Protein AF-A0A7V4B1G7-F1 (afdb_monomer)

Secondary structure (DSSP, 8-state):
------PPPP------PPP--------PPPPPPPHHHHHHHHHTT----SS-EEE-BTTBSSEEEE-STT-S-EEEE------BTTTB-TTTS-HHHHHHHHHHHHHHHHHHTT-------------S---HHHHHHHHHHHHHHT-

Solvent-accessible surface area (backbone atoms only — not comparable to full-atom values): 9695 Å² total; per-residue (Å²): 135,83,88,81,90,80,81,92,78,78,92,74,83,81,78,78,75,75,82,78,78,75,79,76,78,79,77,69,77,84,74,83,70,53,69,71,53,47,50,56,53,52,54,77,73,53,88,68,83,77,88,40,58,76,40,65,67,75,90,46,77,37,21,34,28,62,38,63,91,95,50,99,51,71,42,78,46,70,84,71,86,79,43,79,85,77,73,45,51,77,91,84,38,55,44,30,56,50,22,21,47,51,44,42,51,40,46,43,38,38,45,74,74,72,46,75,82,85,79,86,85,86,87,84,90,79,91,80,82,73,54,68,68,49,56,50,32,20,54,49,15,28,59,61,54,76,107

Foldseek 3Di:
DDDDDDDDDDDDDDDPDDPDPDPDPPPDDDDDDDPLRVLVVVVVVDPPPPVFFPAPPRVALWTWGHDDPPDPDIDTDDADDDDDPPNDHCVPAALLRSLLVRLLVRQVSCVVVVHHDDDDDDDDDDPPPDDPVSVVSSVNSNVVNVD

Mean predicted aligned error: 12.35 Å

Structure (mmCIF, N/CA/C/O backbone):
data_AF-A0A7V4B1G7-F1
#
_entry.id   AF-A0A7V4B1G7-F1
#
loop_
_atom_site.group_PDB
_atom_site.id
_atom_site.type_symbol
_atom_site.label_atom_id
_atom_site.label_alt_id
_atom_site.label_comp_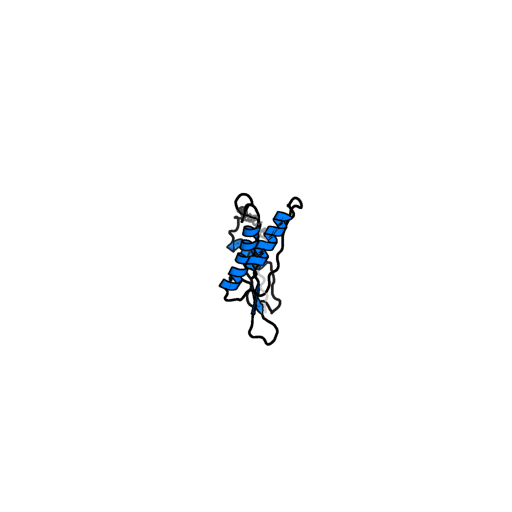id
_atom_site.label_asym_id
_atom_site.label_entity_id
_atom_site.label_seq_id
_atom_site.pdbx_PDB_ins_code
_atom_site.Cartn_x
_atom_site.Cartn_y
_atom_site.Cartn_z
_atom_site.occupancy
_atom_site.B_iso_or_equiv
_atom_site.auth_seq_id
_atom_site.auth_comp_id
_atom_site.auth_asym_id
_atom_site.auth_atom_id
_atom_site.pdbx_PDB_model_num
ATOM 1 N N . MET A 1 1 ? -24.589 -19.946 -89.685 1.00 40.91 1 MET A N 1
ATOM 2 C CA . MET A 1 1 ? -25.611 -20.941 -90.073 1.00 40.91 1 MET A CA 1
ATOM 3 C C . MET A 1 1 ? -26.485 -21.265 -88.865 1.00 40.91 1 MET A C 1
ATOM 5 O O . MET A 1 1 ? -25.945 -21.550 -87.812 1.00 40.91 1 MET A O 1
ATOM 9 N N . LYS A 1 2 ? -27.807 -21.155 -89.057 1.00 42.28 2 LYS A N 1
ATOM 10 C CA . LYS A 1 2 ? -28.940 -21.797 -88.355 1.00 42.28 2 LYS A CA 1
ATOM 11 C C . LYS A 1 2 ? -29.018 -21.750 -86.812 1.00 42.28 2 LYS A C 1
ATOM 13 O O . LYS A 1 2 ? -28.346 -22.477 -86.095 1.00 42.28 2 LYS A O 1
ATOM 18 N N . ARG A 1 3 ? -29.988 -20.942 -86.357 1.00 45.00 3 ARG A N 1
ATOM 19 C CA . ARG A 1 3 ? -30.670 -20.994 -85.052 1.00 45.00 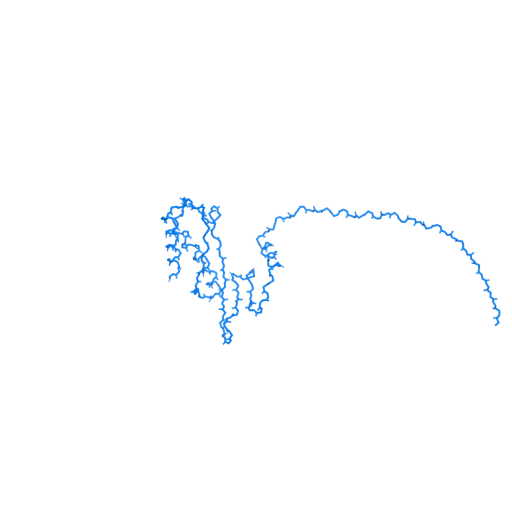3 ARG A CA 1
ATOM 20 C C . ARG A 1 3 ? -31.188 -22.403 -84.747 1.00 45.00 3 ARG A C 1
ATOM 22 O O . ARG A 1 3 ? -31.731 -23.048 -85.640 1.00 45.00 3 ARG A O 1
ATOM 29 N N . CYS A 1 4 ? -31.204 -22.772 -83.469 1.00 36.09 4 CYS A N 1
ATOM 30 C CA . CYS A 1 4 ? -32.237 -23.656 -82.936 1.00 36.09 4 CYS A CA 1
ATOM 31 C C . CYS A 1 4 ? -32.626 -23.199 -81.520 1.00 36.09 4 CYS A C 1
ATOM 33 O O . CYS A 1 4 ? -31.874 -23.383 -80.568 1.00 36.09 4 CYS A O 1
ATOM 35 N N . LEU A 1 5 ? -33.799 -22.563 -81.407 1.00 47.84 5 LEU A N 1
ATOM 36 C CA . LEU A 1 5 ? -34.483 -22.304 -80.138 1.00 47.84 5 LEU A CA 1
ATOM 37 C C . LEU A 1 5 ? -34.990 -23.626 -79.545 1.00 47.84 5 LEU A C 1
ATOM 39 O O . LEU A 1 5 ? -35.538 -24.449 -80.279 1.00 47.84 5 LEU A O 1
ATOM 43 N N . LYS A 1 6 ? -34.915 -23.763 -78.217 1.00 44.22 6 LYS A N 1
ATOM 44 C CA . LYS A 1 6 ? -35.731 -24.690 -77.414 1.00 44.22 6 LYS A CA 1
ATOM 45 C C . LYS A 1 6 ? -36.168 -24.009 -76.097 1.00 44.22 6 LYS A C 1
ATOM 47 O O . LYS A 1 6 ? -35.577 -22.998 -75.721 1.00 44.22 6 LYS A O 1
ATOM 52 N N . PRO A 1 7 ? -37.283 -24.454 -75.490 1.00 42.72 7 PRO A N 1
ATOM 53 C CA . PRO A 1 7 ? -38.351 -23.570 -75.017 1.00 42.72 7 PRO A CA 1
ATOM 54 C C . PRO A 1 7 ? -38.254 -23.159 -73.541 1.00 42.72 7 PRO A C 1
ATOM 56 O O . PRO A 1 7 ? -37.662 -23.847 -72.715 1.00 42.72 7 PRO A O 1
ATOM 59 N N . ARG A 1 8 ? -38.929 -22.045 -73.215 1.00 49.06 8 ARG A N 1
ATOM 60 C CA . ARG A 1 8 ? -39.222 -21.598 -71.844 1.00 49.06 8 ARG A CA 1
ATOM 61 C C . ARG A 1 8 ? -40.047 -22.656 -71.102 1.00 49.06 8 ARG A C 1
ATOM 63 O O . ARG A 1 8 ? -41.182 -22.928 -71.490 1.00 49.06 8 ARG A O 1
ATOM 70 N N . ALA A 1 9 ? -39.501 -23.178 -70.006 1.00 48.59 9 ALA A N 1
ATOM 71 C CA . ALA A 1 9 ? -40.255 -23.893 -68.982 1.00 48.59 9 ALA A CA 1
ATOM 72 C C . ALA A 1 9 ? -40.586 -22.954 -67.808 1.00 48.59 9 ALA A C 1
ATOM 74 O O . ALA A 1 9 ? -39.913 -21.953 -67.571 1.00 48.59 9 ALA A O 1
ATOM 75 N N . ARG A 1 10 ? -41.720 -23.249 -67.179 1.00 44.81 10 ARG A N 1
ATOM 76 C CA . ARG A 1 10 ? -42.591 -22.354 -66.413 1.00 44.81 10 ARG A CA 1
ATOM 77 C C . ARG A 1 10 ? -42.086 -22.110 -64.988 1.00 44.81 10 ARG A C 1
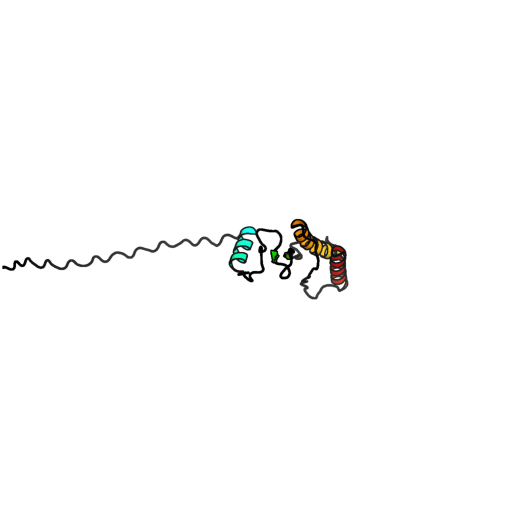ATOM 79 O O . ARG A 1 10 ? -41.402 -22.945 -64.414 1.00 44.81 10 ARG A O 1
ATOM 86 N N . ASN A 1 11 ? -42.502 -20.967 -64.441 1.00 42.75 11 ASN A N 1
ATOM 87 C CA . ASN A 1 11 ? -42.436 -20.598 -63.027 1.00 42.75 11 ASN A CA 1
ATOM 88 C C . ASN A 1 11 ? -42.851 -21.753 -62.102 1.00 42.75 11 ASN A C 1
ATOM 90 O O . ASN A 1 11 ? -44.006 -22.177 -62.142 1.00 42.75 11 ASN A O 1
ATOM 94 N N . GLU A 1 12 ? -41.957 -22.152 -61.198 1.00 45.25 12 GLU A N 1
ATOM 95 C CA . GLU A 1 12 ? -42.327 -22.823 -59.952 1.00 45.25 12 GLU A CA 1
ATOM 96 C C . GLU A 1 12 ? -42.371 -21.799 -58.805 1.00 45.25 12 GLU A C 1
ATOM 98 O O . GLU A 1 12 ? -41.504 -20.921 -58.716 1.00 45.25 12 GLU A O 1
ATOM 103 N N . PRO A 1 13 ? -43.374 -21.861 -57.913 1.00 43.44 13 PRO A N 1
ATOM 104 C CA . PRO A 1 13 ? -43.474 -20.932 -56.803 1.00 43.44 13 PRO A CA 1
ATOM 105 C C . PRO A 1 13 ? -42.385 -21.220 -55.763 1.00 43.44 13 PRO A C 1
ATOM 107 O O . PRO A 1 13 ? -42.216 -22.344 -55.289 1.00 43.44 13 PRO A O 1
ATOM 110 N N . ARG A 1 14 ? -41.668 -20.160 -55.374 1.00 45.78 14 ARG A N 1
ATOM 111 C CA . ARG A 1 14 ? -40.692 -20.152 -54.278 1.00 45.78 14 ARG A CA 1
ATOM 112 C C . ARG A 1 14 ? -41.316 -20.748 -53.012 1.00 45.78 14 ARG A C 1
ATOM 114 O O . ARG A 1 14 ? -42.184 -20.125 -52.398 1.00 45.78 14 ARG A O 1
ATOM 121 N N . ARG A 1 15 ? -40.843 -21.923 -52.585 1.00 49.97 15 ARG A N 1
ATOM 122 C CA . ARG A 1 15 ? -41.126 -22.454 -51.246 1.00 49.97 15 ARG A CA 1
ATOM 123 C C . ARG A 1 15 ? -40.525 -21.487 -50.224 1.00 49.97 15 ARG A C 1
ATOM 125 O O . ARG A 1 15 ? -39.308 -21.324 -50.167 1.00 49.97 15 ARG A O 1
ATOM 132 N N . ARG A 1 16 ? -41.377 -20.801 -49.455 1.00 50.47 16 ARG A N 1
ATOM 133 C CA . ARG A 1 16 ? -40.949 -19.986 -48.310 1.00 50.47 16 ARG A CA 1
ATOM 134 C C . ARG A 1 16 ? -40.288 -20.927 -47.306 1.00 50.47 16 ARG A C 1
ATOM 136 O O . ARG A 1 16 ? -40.962 -21.773 -46.729 1.00 50.47 16 ARG A O 1
ATOM 143 N N . GLY A 1 17 ? -38.972 -20.812 -47.148 1.00 44.19 17 GLY A N 1
ATOM 144 C CA . GLY A 1 17 ? -38.259 -21.486 -46.071 1.00 44.19 17 GLY A CA 1
ATOM 145 C C . GLY A 1 17 ? -38.809 -21.007 -44.732 1.00 44.19 17 GLY A C 1
ATOM 146 O O . GLY A 1 17 ? -38.907 -19.802 -44.497 1.00 44.19 17 GLY A O 1
ATOM 147 N N . SER A 1 18 ? -39.207 -21.948 -43.880 1.00 44.69 18 SER A N 1
ATOM 148 C CA . SER A 1 18 ? -39.620 -21.678 -42.506 1.00 44.69 18 SER A CA 1
ATOM 149 C C . SER A 1 18 ? -38.506 -20.926 -41.765 1.00 44.69 18 SER A C 1
ATOM 151 O O . SER A 1 18 ? -37.332 -21.272 -41.941 1.00 44.69 18 SER A O 1
ATOM 153 N N . PRO A 1 19 ? -38.822 -19.918 -40.934 1.00 45.00 19 PRO A N 1
ATOM 154 C CA . PRO A 1 19 ? -37.802 -19.220 -40.166 1.00 45.00 19 PRO A CA 1
ATOM 155 C C . PRO A 1 19 ? -37.134 -20.221 -39.218 1.00 45.00 19 PRO A C 1
ATOM 157 O O . PRO A 1 19 ? -37.790 -20.822 -38.367 1.00 45.00 19 PRO A O 1
ATOM 160 N N . ARG A 1 20 ? -35.821 -20.432 -39.384 1.00 51.19 20 ARG A N 1
ATOM 161 C CA . ARG A 1 20 ? -35.009 -21.164 -38.407 1.00 51.19 20 ARG A CA 1
ATOM 162 C C . ARG A 1 20 ? -35.124 -20.418 -37.081 1.00 51.19 20 ARG A C 1
ATOM 164 O O . ARG A 1 20 ? -34.631 -19.300 -36.965 1.00 51.19 20 ARG A O 1
ATOM 171 N N . MET A 1 21 ? -35.782 -21.035 -36.102 1.00 43.91 21 MET A N 1
ATOM 172 C CA . MET A 1 21 ? -35.791 -20.540 -34.732 1.00 43.91 21 MET A CA 1
ATOM 173 C C . MET A 1 21 ? -34.345 -20.423 -34.249 1.00 43.91 21 MET A C 1
ATOM 175 O O . MET A 1 21 ? -33.615 -21.416 -34.193 1.00 43.91 21 MET A O 1
ATOM 179 N N . ALA A 1 22 ? -33.926 -19.197 -33.942 1.00 54.31 22 ALA A N 1
ATOM 180 C CA . ALA A 1 22 ? -32.666 -18.940 -33.274 1.00 54.31 22 ALA A CA 1
ATOM 181 C C . ALA A 1 22 ? -32.655 -19.730 -31.959 1.00 54.31 22 ALA A C 1
ATOM 183 O O . ALA A 1 22 ? -33.573 -19.604 -31.145 1.00 54.31 22 ALA A O 1
ATOM 184 N N . LYS A 1 23 ? -31.636 -20.576 -31.765 1.00 46.00 23 LYS A N 1
ATOM 185 C CA . LYS A 1 23 ? -31.399 -21.242 -30.482 1.00 46.00 23 LYS A CA 1
ATOM 186 C C . LYS A 1 23 ? -31.302 -20.156 -29.416 1.00 46.00 23 LYS A C 1
ATOM 188 O O . LYS A 1 23 ? -30.387 -19.338 -29.447 1.00 46.00 23 LYS A O 1
ATOM 193 N N . LYS A 1 24 ? -32.264 -20.157 -28.495 1.00 44.12 24 LYS A N 1
ATOM 194 C CA . LYS A 1 24 ? -32.261 -19.342 -27.285 1.00 44.12 24 LYS A CA 1
ATOM 195 C C . LYS A 1 24 ? -30.981 -19.702 -26.532 1.00 44.12 24 LYS A C 1
ATOM 197 O O . LYS A 1 24 ? -30.882 -20.805 -25.998 1.00 44.12 24 LYS A O 1
ATOM 202 N N . GLN A 1 25 ? -29.976 -18.829 -26.571 1.00 52.03 25 GLN A N 1
ATOM 203 C CA . GLN A 1 25 ? -28.821 -18.965 -25.695 1.00 52.03 25 GLN A CA 1
ATOM 204 C C . GLN A 1 25 ? -29.369 -18.850 -24.275 1.00 52.03 25 GLN A C 1
ATOM 206 O O . GLN A 1 25 ? -29.847 -17.794 -23.863 1.00 52.03 25 GLN A O 1
ATOM 211 N N . SER A 1 26 ? -29.406 -19.975 -23.567 1.00 47.31 26 SER A N 1
ATOM 212 C CA . SER A 1 26 ? -29.660 -20.003 -22.137 1.00 47.31 26 SER A CA 1
ATOM 213 C C . SER A 1 26 ? -28.474 -19.311 -21.476 1.00 47.31 26 SER A C 1
ATOM 215 O O . SER A 1 26 ? -27.453 -19.946 -21.221 1.00 47.31 26 SER A O 1
ATOM 217 N N . GLY A 1 27 ? -28.571 -17.995 -21.291 1.00 43.09 27 GLY A N 1
ATOM 218 C CA . GLY A 1 27 ? -27.602 -17.239 -20.513 1.00 43.09 27 GLY A CA 1
ATOM 219 C C . GLY A 1 27 ? -27.624 -17.778 -19.091 1.00 43.09 27 GLY A C 1
ATOM 220 O O . GLY A 1 27 ? -28.545 -17.487 -18.332 1.00 43.09 27 GLY A O 1
ATOM 221 N N . SER A 1 28 ? -26.655 -18.628 -18.759 1.00 57.56 28 SER A N 1
ATOM 222 C CA . SER A 1 28 ? -26.362 -18.985 -17.378 1.00 57.56 28 SER A CA 1
ATOM 223 C C . SER A 1 28 ? -26.079 -17.695 -16.618 1.00 57.56 28 SER A C 1
ATOM 225 O O . SER A 1 28 ? -25.321 -16.860 -17.118 1.00 57.56 28 SER A O 1
ATOM 227 N N . ALA A 1 29 ? -26.672 -17.532 -15.433 1.00 57.84 29 ALA A N 1
ATOM 228 C CA . ALA A 1 29 ? -26.313 -16.447 -14.528 1.00 57.84 29 ALA A CA 1
ATOM 229 C C . ALA A 1 29 ? -24.775 -16.365 -14.417 1.00 57.84 29 ALA A C 1
ATOM 231 O O . ALA A 1 29 ? -24.131 -17.421 -14.359 1.00 57.84 29 ALA A O 1
ATOM 232 N N . PRO A 1 30 ? -24.173 -15.163 -14.454 1.00 60.84 30 PRO A N 1
ATOM 233 C CA . PRO A 1 30 ? -22.724 -15.032 -14.401 1.00 60.84 30 PRO A CA 1
ATOM 234 C C . PRO A 1 30 ? -22.211 -15.735 -13.140 1.00 60.84 30 PRO A C 1
ATOM 236 O O . PRO A 1 30 ? -22.654 -15.439 -12.031 1.00 60.84 30 PRO A O 1
ATOM 239 N N . ARG A 1 31 ? -21.318 -16.718 -13.312 1.00 69.06 31 ARG A N 1
ATOM 240 C CA . ARG A 1 31 ? -20.611 -17.326 -12.181 1.00 69.06 31 ARG A CA 1
ATOM 241 C C . ARG A 1 31 ? -19.788 -16.232 -11.508 1.00 69.06 31 ARG A C 1
ATOM 243 O O . ARG A 1 31 ? -19.126 -15.465 -12.204 1.00 69.06 31 ARG A O 1
ATOM 250 N N . ALA A 1 32 ? -19.830 -16.179 -10.178 1.00 79.81 32 ALA A N 1
ATOM 251 C CA . ALA A 1 32 ? -18.914 -15.341 -9.418 1.00 79.81 32 ALA A CA 1
ATOM 252 C C . ALA A 1 32 ? -17.475 -15.705 -9.815 1.00 79.81 32 ALA A C 1
ATOM 254 O O . ALA A 1 32 ? -17.124 -16.887 -9.865 1.00 79.81 32 ALA A O 1
ATOM 255 N N . LEU A 1 33 ? -16.683 -14.697 -10.168 1.00 86.12 33 LEU A N 1
ATOM 256 C CA . LEU A 1 33 ? -15.271 -14.877 -10.480 1.00 86.12 33 LEU A CA 1
ATOM 257 C C . LEU A 1 33 ? -14.516 -15.130 -9.169 1.00 86.12 33 LEU A C 1
ATOM 259 O O . LEU A 1 33 ? -14.782 -14.461 -8.172 1.00 86.12 33 LEU A O 1
ATOM 263 N N . GLY A 1 34 ? -13.598 -16.101 -9.170 1.00 89.50 34 GLY A N 1
ATOM 264 C CA . GLY A 1 34 ? -12.566 -16.190 -8.132 1.00 89.50 34 GLY A CA 1
ATOM 265 C C . GLY A 1 34 ? -11.554 -15.050 -8.278 1.00 89.50 34 GLY A C 1
ATOM 266 O O . GLY A 1 34 ? -11.587 -14.336 -9.280 1.00 89.50 34 GLY A O 1
ATOM 267 N N . GLU A 1 35 ? -10.658 -14.899 -7.304 1.00 87.69 35 GLU A N 1
ATOM 268 C CA . GLU A 1 35 ? -9.664 -13.815 -7.251 1.00 87.69 35 GLU A CA 1
ATOM 269 C C . GLU A 1 35 ? -8.866 -13.672 -8.553 1.00 87.69 35 GLU A C 1
ATOM 271 O O . GLU A 1 35 ? -8.953 -12.628 -9.198 1.00 87.69 35 GLU A O 1
ATOM 276 N N . ASP A 1 36 ? -8.218 -14.748 -9.010 1.00 86.44 36 ASP A N 1
ATOM 277 C CA . ASP A 1 36 ? -7.459 -14.766 -10.269 1.00 86.44 36 ASP A CA 1
ATOM 278 C C . ASP A 1 36 ? -8.303 -14.283 -11.458 1.00 86.44 36 ASP A C 1
ATOM 280 O O . ASP A 1 36 ? -7.868 -13.489 -12.289 1.00 86.44 36 ASP A O 1
ATOM 284 N N . GLY A 1 37 ? -9.571 -14.706 -11.511 1.00 89.44 37 GLY A N 1
ATOM 285 C CA . GLY A 1 37 ? -10.498 -14.307 -12.568 1.00 89.44 37 GLY A CA 1
ATOM 286 C C . GLY A 1 37 ? -10.894 -12.829 -12.507 1.00 89.44 37 GLY A C 1
ATOM 287 O O . GLY A 1 37 ? -11.151 -12.223 -13.550 1.00 89.44 37 GLY A O 1
ATOM 288 N N . ILE A 1 38 ? -10.952 -12.242 -11.308 1.00 90.12 38 ILE A N 1
ATOM 289 C CA . ILE A 1 38 ? -11.173 -10.803 -11.113 1.00 90.12 38 ILE A CA 1
ATOM 290 C C . ILE A 1 38 ? -9.927 -10.030 -11.550 1.00 90.12 38 ILE A C 1
ATOM 292 O O . ILE A 1 38 ? -10.065 -9.065 -12.302 1.00 90.12 38 ILE A O 1
ATOM 296 N N . ILE A 1 39 ? -8.734 -10.472 -11.143 1.00 86.75 39 ILE A N 1
ATOM 297 C CA . ILE A 1 39 ? -7.452 -9.867 -11.533 1.00 86.75 39 ILE A CA 1
ATOM 298 C C . ILE A 1 39 ? -7.334 -9.841 -13.058 1.00 86.75 39 ILE A C 1
ATOM 300 O O . ILE A 1 39 ? -7.142 -8.777 -13.648 1.00 86.75 39 ILE A O 1
ATOM 304 N N . ASP A 1 40 ? -7.551 -10.977 -13.717 1.00 86.31 40 ASP A N 1
ATOM 305 C CA . ASP A 1 40 ? -7.504 -11.078 -15.177 1.00 86.31 40 ASP A CA 1
ATOM 306 C C . ASP A 1 40 ? -8.563 -10.213 -15.869 1.00 86.31 40 ASP A C 1
ATOM 308 O O . ASP A 1 40 ? -8.327 -9.658 -16.946 1.00 86.31 40 ASP A O 1
ATOM 312 N N . LEU A 1 41 ? -9.757 -10.083 -15.284 1.00 88.62 41 LEU A N 1
ATOM 313 C CA . LEU A 1 41 ? -10.783 -9.190 -15.816 1.00 88.62 41 LEU A CA 1
ATOM 314 C C . LEU A 1 41 ? -10.344 -7.725 -15.727 1.00 88.62 41 LEU A C 1
ATOM 316 O O . LEU A 1 41 ? -10.437 -7.019 -16.728 1.00 88.62 41 LEU A O 1
ATOM 320 N N . VAL A 1 42 ? -9.854 -7.279 -14.569 1.00 88.12 42 VAL A N 1
ATOM 321 C CA . VAL A 1 42 ? -9.401 -5.895 -14.364 1.00 88.12 42 VAL A CA 1
ATOM 322 C C . VAL A 1 42 ? -8.220 -5.577 -15.279 1.00 88.12 42 VAL A C 1
ATOM 324 O O . VAL A 1 42 ? -8.257 -4.572 -15.985 1.00 88.12 42 VAL A O 1
ATOM 327 N N . ARG A 1 43 ? -7.214 -6.459 -15.349 1.00 83.94 43 ARG A N 1
ATOM 328 C CA . ARG A 1 43 ? -6.024 -6.282 -16.201 1.00 83.94 43 ARG A CA 1
ATOM 329 C C . ARG A 1 43 ? -6.379 -6.083 -17.670 1.00 83.94 43 ARG A C 1
ATOM 331 O O . ARG A 1 43 ? -5.805 -5.217 -18.314 1.00 83.94 43 ARG A O 1
ATOM 338 N N . ARG A 1 44 ? -7.363 -6.823 -18.192 1.00 85.06 44 ARG A N 1
ATOM 339 C CA . ARG A 1 44 ? -7.827 -6.675 -19.587 1.00 85.06 44 ARG A CA 1
ATOM 340 C C . ARG A 1 44 ? -8.477 -5.327 -19.898 1.00 85.06 44 ARG A C 1
ATOM 342 O O . ARG A 1 44 ? -8.657 -5.016 -21.070 1.00 85.06 44 ARG A O 1
ATOM 349 N N . HIS A 1 45 ? -8.867 -4.567 -18.881 1.00 87.00 45 HIS A N 1
ATOM 350 C CA . HIS A 1 45 ? -9.479 -3.248 -19.035 1.00 87.00 45 HIS A CA 1
ATOM 351 C C . HIS A 1 45 ? -8.538 -2.095 -18.670 1.00 87.00 45 HIS A C 1
ATOM 353 O O . HIS A 1 45 ? -8.918 -0.936 -18.831 1.00 87.00 45 HIS A O 1
ATOM 359 N N . LEU A 1 46 ? -7.328 -2.390 -18.191 1.00 81.31 46 LEU A N 1
ATOM 360 C CA . LEU A 1 46 ? -6.313 -1.396 -17.870 1.00 81.31 46 LEU A CA 1
ATOM 361 C C . LEU A 1 46 ? -5.208 -1.447 -18.932 1.00 81.31 46 LEU A C 1
ATOM 363 O O . LEU A 1 46 ? -4.270 -2.234 -18.832 1.00 81.31 46 LEU A O 1
ATOM 367 N N . ASP A 1 47 ? -5.313 -0.583 -19.942 1.00 64.44 47 ASP A N 1
ATOM 368 C CA . ASP A 1 47 ? -4.258 -0.383 -20.939 1.00 64.44 47 ASP A CA 1
ATOM 369 C C . ASP A 1 47 ? -3.089 0.382 -20.302 1.00 64.44 47 ASP A C 1
ATOM 371 O O . ASP A 1 47 ? -3.081 1.611 -20.227 1.00 64.44 47 ASP A O 1
ATOM 375 N N . ALA A 1 48 ? -2.096 -0.348 -19.801 1.00 61.91 48 ALA A N 1
ATOM 376 C CA . ALA A 1 48 ? -0.906 0.223 -19.175 1.00 61.91 48 ALA A CA 1
ATOM 377 C C . ALA A 1 48 ? 0.299 0.255 -20.131 1.00 61.91 48 ALA A C 1
ATOM 379 O O . ALA A 1 48 ? 1.406 -0.096 -19.729 1.00 61.91 48 ALA A O 1
ATOM 380 N N . ASP A 1 49 ? 0.123 0.677 -21.388 1.00 65.94 49 ASP A N 1
ATOM 381 C CA . ASP A 1 49 ? 1.255 0.812 -22.315 1.00 65.94 49 ASP A CA 1
ATOM 382 C C . ASP A 1 49 ? 1.788 2.249 -22.359 1.00 65.94 49 ASP A C 1
ATOM 384 O O . ASP A 1 49 ? 1.509 3.045 -23.253 1.00 65.94 49 ASP A O 1
ATOM 388 N N . SER A 1 50 ? 2.560 2.595 -21.329 1.00 70.00 50 SER A N 1
ATOM 389 C CA . SER A 1 50 ? 3.367 3.822 -21.312 1.00 70.00 50 SER A CA 1
ATOM 390 C C . SER A 1 50 ? 4.781 3.610 -21.875 1.00 70.00 50 SER A C 1
ATOM 392 O O . SER A 1 50 ? 5.618 4.507 -21.766 1.00 70.00 50 SER A O 1
ATOM 394 N N . GLY A 1 51 ? 5.098 2.410 -22.386 1.00 81.12 51 GLY A N 1
ATOM 395 C CA . GLY A 1 51 ? 6.457 1.996 -22.760 1.00 81.12 51 GLY A CA 1
ATOM 396 C C . GLY A 1 51 ? 7.451 1.884 -21.594 1.00 81.12 51 GLY A C 1
ATOM 397 O O . GLY A 1 51 ? 8.620 1.572 -21.810 1.00 81.12 51 GLY A O 1
ATOM 398 N N . ARG A 1 52 ? 7.020 2.154 -20.353 1.00 86.25 52 ARG A N 1
ATOM 399 C CA . ARG A 1 52 ? 7.867 2.107 -19.147 1.00 86.25 52 ARG A CA 1
ATOM 400 C C . ARG A 1 52 ? 7.520 0.978 -18.187 1.00 86.25 52 ARG A C 1
ATOM 402 O O . ARG A 1 52 ? 8.325 0.683 -17.310 1.00 86.25 52 ARG A O 1
ATOM 409 N N . VAL A 1 53 ? 6.342 0.376 -18.314 1.00 88.25 53 VAL A N 1
ATOM 410 C CA . VAL A 1 53 ? 5.943 -0.777 -17.501 1.00 88.25 53 VAL A CA 1
ATOM 411 C C . VAL A 1 53 ? 6.592 -2.014 -18.114 1.00 88.25 53 VAL A C 1
ATOM 413 O O . VAL A 1 53 ? 6.246 -2.406 -19.223 1.00 88.25 53 VAL A O 1
ATOM 416 N N . LEU A 1 54 ? 7.565 -2.592 -17.412 1.00 86.88 54 LEU A N 1
ATOM 417 C CA . LEU A 1 54 ? 8.282 -3.795 -17.843 1.00 86.88 54 LEU A CA 1
ATOM 418 C C . LEU A 1 54 ? 7.471 -5.058 -17.525 1.00 86.88 54 LEU A C 1
ATOM 420 O O . LEU A 1 54 ? 7.445 -5.989 -18.324 1.00 86.88 54 LEU A O 1
ATOM 424 N N . ALA A 1 55 ? 6.782 -5.056 -16.380 1.00 85.94 55 ALA A N 1
ATOM 425 C CA . ALA A 1 55 ? 5.803 -6.063 -15.983 1.00 85.94 55 ALA A CA 1
ATOM 426 C C . ALA A 1 55 ? 4.694 -5.399 -15.151 1.00 85.94 55 ALA A C 1
ATOM 428 O O . ALA A 1 55 ? 4.971 -4.596 -14.261 1.00 85.94 55 ALA A O 1
ATOM 429 N N . GLY A 1 56 ? 3.428 -5.682 -15.461 1.00 76.62 56 GLY A N 1
ATOM 430 C CA . GLY A 1 56 ? 2.289 -5.161 -14.697 1.00 76.62 56 GLY A CA 1
ATOM 431 C C . GLY A 1 56 ? 1.944 -6.045 -13.497 1.00 76.62 56 GLY A C 1
ATOM 432 O O . GLY A 1 56 ? 2.192 -7.248 -13.536 1.00 76.62 56 GLY A O 1
ATOM 433 N N . ALA A 1 57 ? 1.294 -5.470 -12.481 1.00 65.94 57 ALA A N 1
ATOM 434 C CA . ALA A 1 57 ? 0.780 -6.225 -11.338 1.00 65.94 57 ALA A CA 1
ATOM 435 C C . ALA A 1 57 ? -0.212 -7.306 -11.811 1.00 65.94 57 ALA A C 1
ATOM 437 O O . ALA A 1 57 ? -1.151 -7.014 -12.563 1.00 65.94 57 ALA A O 1
ATOM 438 N N . GLY A 1 58 ? 0.023 -8.561 -11.421 1.00 66.62 58 GLY A N 1
ATOM 439 C CA . GLY A 1 58 ? -0.943 -9.645 -11.603 1.00 66.62 58 GLY A CA 1
ATOM 440 C C . GLY A 1 58 ? -0.360 -11.031 -11.867 1.00 66.62 58 GLY A C 1
ATOM 441 O O . GLY A 1 58 ? -0.954 -11.996 -11.420 1.00 66.62 58 GLY A O 1
ATOM 442 N N . ALA A 1 59 ? 0.754 -11.166 -12.595 1.00 61.66 59 ALA A N 1
ATOM 443 C CA . ALA A 1 59 ? 1.495 -12.442 -12.626 1.00 61.66 59 ALA A CA 1
ATOM 444 C C . ALA A 1 59 ? 2.598 -12.483 -11.554 1.00 61.66 59 ALA A C 1
ATOM 446 O O . ALA A 1 59 ? 3.010 -13.562 -11.145 1.00 61.66 59 ALA A O 1
ATOM 447 N N . ASP A 1 60 ? 3.027 -11.297 -11.119 1.00 67.25 60 ASP A N 1
ATOM 448 C CA . ASP A 1 60 ? 4.055 -11.054 -10.117 1.00 67.25 60 ASP A CA 1
ATOM 449 C C . ASP A 1 60 ? 3.453 -10.271 -8.939 1.00 67.25 60 ASP A C 1
ATOM 451 O O . ASP A 1 60 ? 2.455 -9.556 -9.113 1.00 67.25 60 ASP A O 1
ATOM 455 N N . ASP A 1 61 ? 4.107 -10.349 -7.776 1.00 80.44 61 ASP A N 1
ATOM 456 C CA . ASP A 1 61 ? 3.690 -9.699 -6.521 1.00 80.44 61 ASP A CA 1
ATOM 457 C C . ASP A 1 61 ? 3.766 -8.157 -6.582 1.00 80.44 61 ASP A C 1
ATOM 459 O O . ASP A 1 61 ? 3.208 -7.456 -5.743 1.00 80.44 61 ASP A O 1
ATOM 463 N N . CYS A 1 62 ? 4.460 -7.587 -7.576 1.00 85.75 62 CYS A N 1
ATOM 464 C CA . CYS A 1 62 ? 4.598 -6.141 -7.779 1.00 85.75 62 CYS A CA 1
ATOM 465 C C . CYS A 1 62 ? 4.612 -5.781 -9.271 1.00 85.75 62 CYS A C 1
ATOM 467 O O . CYS A 1 62 ? 5.051 -6.561 -10.113 1.00 85.75 62 CYS A O 1
ATOM 469 N N . ALA A 1 63 ? 4.240 -4.544 -9.605 1.00 89.88 63 ALA A N 1
ATOM 470 C CA . ALA A 1 63 ? 4.534 -3.976 -10.918 1.00 89.88 63 ALA A CA 1
ATOM 471 C C . ALA A 1 63 ? 6.013 -3.563 -11.015 1.00 89.88 63 ALA A C 1
ATOM 473 O O . ALA A 1 63 ? 6.550 -2.930 -10.104 1.00 89.88 63 ALA A O 1
ATOM 474 N N . ILE A 1 64 ? 6.648 -3.860 -12.149 1.00 91.75 64 ILE A N 1
ATOM 475 C CA . ILE A 1 64 ? 8.029 -3.494 -12.472 1.00 91.75 64 ILE A CA 1
ATOM 476 C C . ILE A 1 64 ? 8.012 -2.365 -13.500 1.00 91.75 64 ILE A C 1
ATOM 478 O O . ILE A 1 64 ? 7.489 -2.511 -14.608 1.00 91.75 64 ILE A O 1
ATOM 482 N N . ILE A 1 65 ? 8.624 -1.237 -13.154 1.00 91.94 65 ILE A N 1
ATOM 483 C CA . ILE A 1 65 ? 8.729 -0.054 -14.009 1.00 91.94 65 ILE A CA 1
ATOM 484 C C . ILE A 1 65 ? 10.201 0.222 -14.300 1.00 91.94 65 ILE A C 1
ATOM 486 O O . ILE A 1 65 ? 11.053 0.146 -13.415 1.00 91.94 65 ILE A O 1
ATOM 490 N N . ALA A 1 66 ? 10.507 0.577 -15.545 1.00 92.56 66 ALA A N 1
ATOM 491 C CA . ALA A 1 66 ? 11.835 1.006 -15.947 1.00 92.56 66 ALA A CA 1
ATOM 492 C C . ALA A 1 66 ? 12.299 2.190 -15.086 1.00 92.56 66 ALA A C 1
ATOM 494 O O . ALA A 1 66 ? 11.573 3.183 -14.922 1.00 92.56 66 ALA A O 1
ATOM 495 N N . GLY A 1 67 ? 13.526 2.095 -14.572 1.00 92.06 67 GLY A N 1
ATOM 496 C CA . GLY A 1 67 ? 14.181 3.188 -13.869 1.00 92.06 67 GLY A CA 1
ATOM 497 C C . GLY A 1 67 ? 14.397 4.422 -14.756 1.00 92.06 67 GLY A C 1
ATOM 498 O O . GLY A 1 67 ? 13.910 4.505 -15.890 1.00 92.06 67 GLY A O 1
ATOM 499 N N . PRO A 1 68 ? 15.099 5.440 -14.238 1.00 88.88 68 PRO A N 1
ATOM 500 C CA . PRO A 1 68 ? 15.483 6.602 -15.031 1.00 88.88 68 PRO A CA 1
ATOM 501 C C . PRO A 1 68 ? 16.236 6.189 -16.311 1.00 88.88 68 PRO A C 1
ATOM 503 O O . PRO A 1 68 ? 16.991 5.216 -16.272 1.00 88.88 68 PRO A O 1
ATOM 506 N N . PRO A 1 69 ? 16.079 6.916 -17.435 1.00 88.81 69 PRO A N 1
ATOM 507 C CA . PRO A 1 69 ? 16.812 6.617 -18.663 1.00 88.81 69 PRO A CA 1
ATOM 508 C C . PRO A 1 69 ? 18.322 6.499 -18.421 1.00 88.81 69 PRO A C 1
ATOM 510 O O . PRO A 1 69 ? 18.916 7.363 -17.777 1.00 88.81 69 PRO A O 1
ATOM 513 N N . GLY A 1 70 ? 18.934 5.434 -18.941 1.00 89.62 70 GLY A N 1
ATOM 514 C CA . GLY A 1 70 ? 20.360 5.146 -18.746 1.00 89.62 70 GLY A CA 1
ATOM 515 C C . GLY A 1 70 ? 20.713 4.482 -17.410 1.00 89.62 70 GLY A C 1
ATOM 516 O O . GLY A 1 70 ? 21.893 4.360 -17.100 1.00 89.62 70 GLY A O 1
ATOM 517 N N . SER A 1 71 ? 19.721 4.064 -16.618 1.00 90.69 71 SER A N 1
ATOM 518 C CA . SER A 1 71 ? 19.922 3.255 -15.415 1.00 90.69 71 SER A CA 1
ATOM 519 C C . SER A 1 71 ? 19.583 1.787 -15.667 1.00 90.69 71 SER A C 1
ATOM 521 O O . SER A 1 71 ? 18.557 1.489 -16.271 1.00 90.69 71 SER A O 1
ATOM 523 N N . ASP A 1 72 ? 20.381 0.887 -15.091 1.00 91.81 72 ASP A N 1
ATOM 524 C CA . ASP A 1 72 ? 20.102 -0.557 -15.047 1.00 91.81 72 ASP A CA 1
ATOM 525 C C . ASP A 1 72 ? 19.202 -0.951 -13.858 1.00 91.81 72 ASP A C 1
ATOM 527 O O . ASP A 1 72 ? 19.066 -2.125 -13.517 1.00 91.81 72 ASP A O 1
ATOM 531 N N . THR A 1 73 ? 18.607 0.034 -13.178 1.00 93.94 73 THR A N 1
ATOM 532 C CA . THR A 1 73 ? 17.695 -0.198 -12.051 1.00 93.94 73 THR A CA 1
ATOM 533 C C . THR A 1 73 ? 16.239 -0.216 -12.503 1.00 93.94 73 THR A C 1
ATOM 535 O O . THR A 1 73 ? 15.852 0.430 -13.480 1.00 93.94 73 THR A O 1
ATOM 538 N N . VAL A 1 74 ? 15.410 -0.936 -11.751 1.00 94.50 74 VAL A N 1
ATOM 539 C CA . VAL A 1 74 ? 13.953 -0.935 -11.899 1.00 94.50 74 VAL A CA 1
ATOM 540 C C . VAL A 1 74 ? 13.301 -0.376 -10.641 1.00 94.50 74 VAL A C 1
ATOM 542 O O . VAL A 1 74 ? 13.871 -0.423 -9.550 1.00 94.50 74 VAL A O 1
ATOM 545 N N . LEU A 1 75 ? 12.098 0.162 -10.798 1.00 94.62 75 LEU A N 1
ATOM 546 C CA . LEU A 1 75 ? 11.230 0.555 -9.699 1.00 94.62 75 LEU A CA 1
ATOM 547 C C . LEU A 1 75 ? 10.159 -0.515 -9.518 1.00 94.62 75 LEU A C 1
ATOM 549 O O . LEU A 1 75 ? 9.531 -0.930 -10.491 1.00 94.62 75 LEU A O 1
ATOM 553 N N . LEU A 1 76 ? 9.949 -0.930 -8.274 1.00 94.62 76 LEU A N 1
ATOM 554 C CA . LEU A 1 76 ? 8.888 -1.855 -7.900 1.00 94.62 76 LEU A CA 1
ATOM 555 C C . LEU A 1 76 ? 7.758 -1.079 -7.232 1.00 94.62 76 LEU A C 1
ATOM 557 O O . LEU A 1 76 ? 8.010 -0.237 -6.366 1.00 94.62 76 LEU A O 1
ATOM 561 N N . LEU A 1 77 ? 6.526 -1.337 -7.662 1.00 93.75 77 LEU A N 1
ATOM 562 C CA . LEU A 1 77 ? 5.326 -0.729 -7.101 1.00 93.75 77 LEU A CA 1
ATOM 563 C C . LEU A 1 77 ? 4.355 -1.828 -6.678 1.00 93.75 77 LEU A C 1
ATOM 565 O O . LEU A 1 77 ? 3.984 -2.676 -7.485 1.00 93.75 77 LEU A O 1
ATOM 569 N N . THR A 1 78 ? 3.905 -1.754 -5.433 1.00 93.75 78 THR A N 1
ATOM 570 C CA . THR A 1 78 ? 2.819 -2.572 -4.887 1.00 93.75 78 THR A CA 1
ATOM 571 C C . THR A 1 78 ? 1.859 -1.684 -4.102 1.00 93.75 78 THR A C 1
ATOM 573 O O . THR A 1 78 ? 2.185 -0.543 -3.752 1.00 93.75 78 THR A O 1
ATOM 576 N N . THR A 1 79 ? 0.664 -2.198 -3.847 1.00 93.50 79 THR A N 1
ATOM 577 C CA . THR A 1 79 ? -0.300 -1.597 -2.937 1.00 93.50 79 THR A CA 1
ATOM 578 C C . THR A 1 79 ? -1.116 -2.693 -2.274 1.00 93.50 79 THR A C 1
ATOM 580 O O . THR A 1 79 ? -1.658 -3.555 -2.954 1.00 93.50 79 THR A O 1
ATOM 583 N N . ASP A 1 80 ? -1.293 -2.569 -0.963 1.00 93.38 80 ASP A N 1
ATOM 584 C CA . ASP A 1 80 ? -2.181 -3.419 -0.179 1.00 93.38 80 ASP A CA 1
ATOM 585 C C . ASP A 1 80 ? -3.313 -2.605 0.435 1.00 93.38 80 ASP A C 1
ATOM 587 O O . ASP A 1 80 ? -3.133 -1.459 0.859 1.00 93.38 80 ASP A O 1
ATOM 591 N N . ALA A 1 81 ? -4.486 -3.225 0.533 1.00 94.69 81 ALA A N 1
ATOM 592 C CA . ALA A 1 81 ? -5.626 -2.663 1.240 1.00 94.69 81 ALA A CA 1
ATOM 593 C C . ALA A 1 81 ? -5.845 -3.401 2.564 1.00 94.69 81 ALA A C 1
ATOM 595 O O . ALA A 1 81 ? -6.142 -4.589 2.586 1.00 94.69 81 ALA A O 1
ATOM 596 N N . PHE A 1 82 ? -5.783 -2.673 3.682 1.00 95.94 82 PHE A N 1
ATOM 597 C CA . PHE A 1 82 ? -6.188 -3.181 4.994 1.00 95.94 82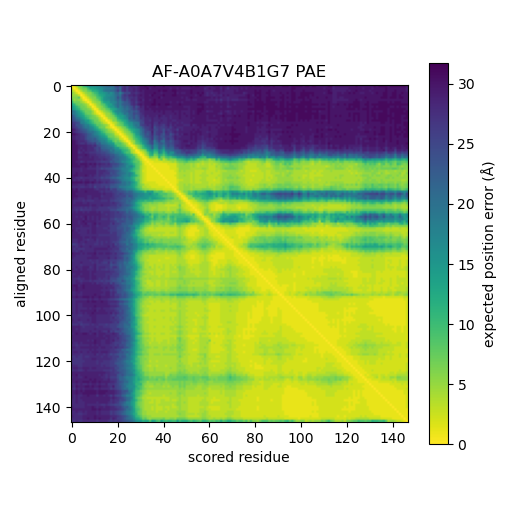 PHE A CA 1
ATOM 598 C C . PHE A 1 82 ? -7.531 -2.577 5.393 1.00 95.94 82 PHE A C 1
ATOM 600 O O . PHE A 1 82 ? -7.643 -1.394 5.703 1.00 95.94 82 PHE A O 1
ATOM 607 N N . VAL A 1 83 ? -8.559 -3.420 5.395 1.00 96.38 83 VAL A N 1
ATOM 608 C CA . VAL A 1 83 ? -9.962 -3.028 5.607 1.00 96.38 83 VAL A CA 1
ATOM 609 C C . VAL A 1 83 ? -10.485 -3.634 6.905 1.00 96.38 83 VAL A C 1
ATOM 611 O O . VAL A 1 83 ? -10.312 -4.834 7.136 1.00 96.38 83 VAL A O 1
ATOM 614 N N . GLN A 1 84 ? -11.123 -2.818 7.747 1.00 95.88 84 GLN A N 1
ATOM 615 C CA . GLN A 1 84 ? -11.746 -3.285 8.985 1.00 95.88 84 GLN A CA 1
ATOM 616 C C . GLN A 1 84 ? -12.849 -4.313 8.685 1.00 95.88 84 GLN A C 1
ATOM 618 O O . GLN A 1 84 ? -13.528 -4.220 7.667 1.00 95.88 84 GLN A O 1
ATOM 623 N N . ASP A 1 85 ? -12.986 -5.314 9.553 1.00 95.88 85 ASP A N 1
ATOM 624 C CA . ASP A 1 85 ? -13.909 -6.454 9.448 1.00 95.88 85 ASP A CA 1
ATOM 625 C C . ASP A 1 85 ? -13.625 -7.424 8.284 1.00 95.88 85 ASP A C 1
ATOM 627 O O . ASP A 1 85 ? -14.260 -8.474 8.195 1.00 95.88 85 ASP A O 1
ATOM 631 N N . VAL A 1 86 ? -12.617 -7.134 7.451 1.00 95.44 86 VAL A N 1
ATOM 632 C CA . VAL A 1 86 ? -12.083 -8.044 6.421 1.00 95.44 86 VAL A CA 1
ATOM 633 C C . VAL A 1 86 ? -10.681 -8.527 6.799 1.00 95.44 86 VAL A C 1
ATOM 635 O O . VAL A 1 86 ? -10.437 -9.725 6.897 1.00 95.44 86 VAL A O 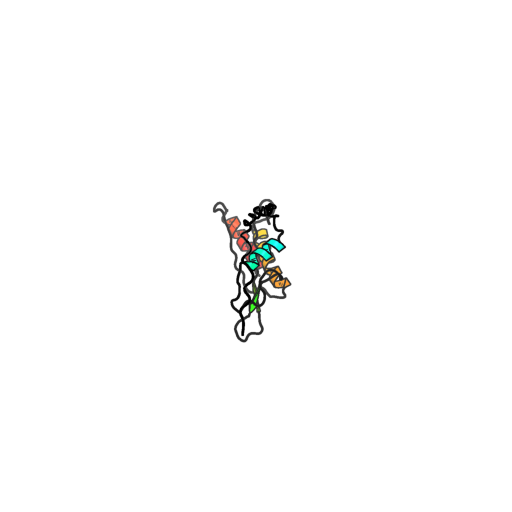1
ATOM 638 N N . HIS A 1 87 ? -9.763 -7.593 7.059 1.00 95.25 87 HIS A N 1
ATOM 639 C CA . HIS A 1 87 ? -8.341 -7.867 7.306 1.00 95.25 87 HIS A CA 1
ATOM 640 C C . HIS A 1 87 ? -7.948 -7.704 8.778 1.00 95.25 87 HIS A C 1
ATOM 642 O O . HIS A 1 87 ? -6.983 -8.312 9.246 1.00 95.25 87 HIS A O 1
ATOM 648 N N . PHE A 1 88 ? -8.672 -6.862 9.517 1.00 95.69 88 PHE A N 1
ATOM 649 C CA . PHE A 1 88 ? -8.431 -6.619 10.936 1.00 95.69 88 PHE A CA 1
ATOM 650 C C . PHE A 1 88 ? -9.720 -6.238 11.661 1.00 95.69 88 PHE A C 1
ATOM 652 O O . PHE A 1 88 ? -10.693 -5.811 11.044 1.00 95.69 88 PHE A O 1
ATOM 659 N N . ARG A 1 89 ? -9.703 -6.330 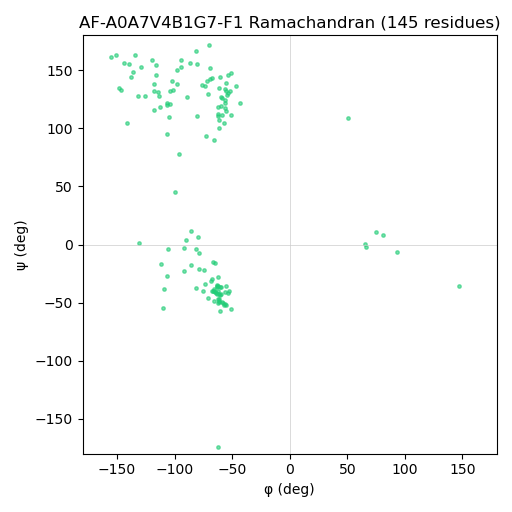12.992 1.00 95.88 89 ARG A N 1
ATOM 660 C CA . ARG A 1 89 ? -10.726 -5.750 13.865 1.00 95.88 89 ARG A CA 1
ATOM 661 C C . ARG A 1 89 ? -10.061 -5.095 15.069 1.00 95.88 89 ARG A C 1
ATOM 663 O O . ARG A 1 89 ? -9.042 -5.581 15.556 1.00 95.88 89 ARG A O 1
ATOM 670 N N . LEU A 1 90 ? -10.624 -3.980 15.530 1.00 94.25 90 LEU A N 1
ATOM 671 C CA . LEU A 1 90 ? -10.050 -3.183 16.622 1.00 94.25 90 LEU A CA 1
ATOM 672 C C . LEU A 1 90 ? -10.365 -3.723 18.025 1.00 94.25 90 LEU A C 1
ATOM 674 O O . LEU A 1 90 ? -9.869 -3.190 19.013 1.00 94.25 90 LEU A O 1
ATOM 678 N N . ASP A 1 91 ? -11.174 -4.775 18.128 1.00 94.38 91 ASP A N 1
ATOM 679 C CA . ASP A 1 91 ? -11.450 -5.472 19.385 1.00 94.38 91 ASP A CA 1
ATOM 680 C C . ASP A 1 91 ? -10.329 -6.436 19.798 1.00 94.38 91 ASP A C 1
ATOM 682 O O . ASP A 1 91 ? -10.192 -6.730 20.984 1.00 94.38 91 ASP A O 1
ATOM 686 N N . TRP A 1 92 ? -9.489 -6.880 18.856 1.00 94.50 92 TRP A N 1
ATOM 687 C CA . TRP A 1 92 ? -8.339 -7.753 19.137 1.00 94.50 92 TRP A CA 1
ATOM 688 C C . TRP A 1 92 ? -7.011 -7.302 18.519 1.00 94.50 92 TRP A C 1
ATOM 690 O O . TRP A 1 92 ? -5.996 -7.983 18.650 1.00 94.50 92 TRP A O 1
ATOM 700 N N . SER A 1 93 ? -6.985 -6.170 17.818 1.00 97.00 93 SER A N 1
ATOM 701 C CA . SER A 1 93 ? -5.759 -5.577 17.282 1.00 97.00 93 SER A CA 1
ATOM 702 C C . SER A 1 93 ? -5.724 -4.105 17.634 1.00 97.00 93 SER A C 1
ATOM 704 O O . SER A 1 93 ? -6.671 -3.366 17.367 1.00 97.00 93 SER A O 1
ATOM 706 N N . SER A 1 94 ? -4.620 -3.663 18.231 1.00 98.19 94 SER A N 1
ATOM 707 C CA . SER A 1 94 ? -4.452 -2.243 18.504 1.00 98.19 94 SER A CA 1
ATOM 708 C C . SER A 1 94 ? -4.269 -1.472 17.190 1.00 98.19 94 SER A C 1
ATOM 710 O O . SER A 1 94 ? -3.718 -2.017 16.229 1.00 98.19 94 SER A O 1
ATOM 712 N N . PRO A 1 95 ? -4.656 -0.185 17.127 1.00 98.19 95 PRO A N 1
ATOM 713 C CA . PRO A 1 95 ? -4.425 0.631 15.936 1.00 98.19 95 PRO A CA 1
ATOM 714 C C . PRO A 1 95 ? -2.947 0.653 15.523 1.00 98.19 95 PRO A C 1
ATOM 716 O O . PRO A 1 95 ? -2.638 0.576 14.339 1.00 98.19 95 PRO A O 1
ATOM 719 N N . TYR A 1 96 ? -2.030 0.650 16.495 1.00 98.69 96 TYR A N 1
ATOM 720 C CA . TYR A 1 96 ? -0.595 0.520 16.246 1.00 98.69 96 TYR A CA 1
ATOM 721 C C . TYR A 1 96 ? -0.240 -0.774 15.505 1.00 98.69 96 TYR A C 1
ATOM 723 O O . TYR A 1 96 ? 0.464 -0.734 14.499 1.00 98.69 96 TYR A O 1
ATOM 731 N N . GLN A 1 97 ? -0.742 -1.924 15.964 1.00 98.50 97 GLN A N 1
ATOM 732 C CA . GLN A 1 97 ? -0.490 -3.210 15.307 1.00 98.50 97 GLN A CA 1
ATOM 733 C C . GLN A 1 97 ? -1.056 -3.238 13.887 1.00 98.50 97 GLN A C 1
ATOM 735 O O . GLN A 1 97 ? -0.398 -3.746 12.982 1.00 98.50 97 GLN A O 1
ATOM 740 N N . VAL A 1 98 ? -2.244 -2.661 13.684 1.00 98.25 98 VAL A N 1
ATOM 741 C CA . VAL A 1 98 ? -2.859 -2.541 12.356 1.00 98.25 98 VAL A CA 1
ATOM 742 C C . VAL A 1 98 ? -1.976 -1.706 11.433 1.00 98.25 98 VAL A C 1
ATOM 744 O O . VAL A 1 98 ? -1.666 -2.146 10.331 1.00 98.25 98 VAL A O 1
ATOM 747 N N . GLY A 1 99 ? -1.515 -0.539 11.891 1.00 98.19 99 GLY A N 1
ATOM 748 C CA . GLY A 1 99 ? -0.668 0.349 11.096 1.00 98.19 99 GLY A CA 1
ATOM 749 C C . GLY A 1 99 ? 0.683 -0.274 10.754 1.00 98.19 99 GLY A C 1
ATOM 750 O O . GLY A 1 99 ? 1.129 -0.184 9.613 1.00 98.19 99 GLY A O 1
ATOM 751 N N . TRP A 1 100 ? 1.306 -0.954 11.722 1.00 98.44 100 TRP A N 1
ATOM 752 C CA . TRP A 1 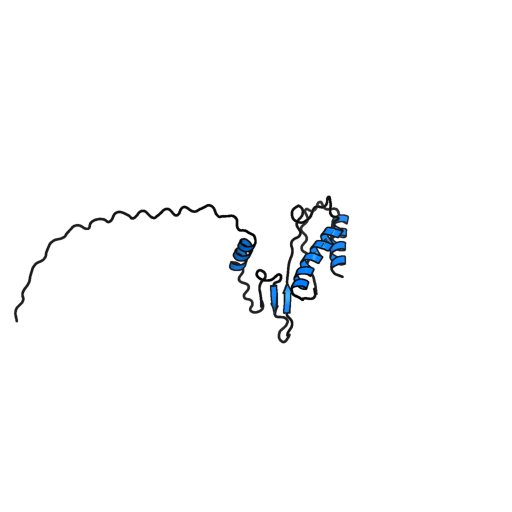100 ? 2.557 -1.678 11.500 1.00 98.44 100 TRP A CA 1
ATOM 753 C C . TRP A 1 100 ? 2.373 -2.781 10.459 1.00 98.44 100 TRP A C 1
ATOM 755 O O . TRP A 1 100 ? 3.119 -2.843 9.487 1.00 98.44 100 TRP A O 1
ATOM 765 N N . LYS A 1 101 ? 1.336 -3.613 10.621 1.00 97.81 101 LYS A N 1
ATOM 766 C CA . LYS A 1 101 ? 1.069 -4.741 9.724 1.00 97.81 101 LYS A CA 1
ATOM 767 C C . LYS A 1 101 ? 0.716 -4.285 8.310 1.00 97.81 101 LYS A C 1
ATOM 769 O O . LYS A 1 101 ? 1.203 -4.890 7.365 1.00 97.81 101 LYS A O 1
ATOM 774 N N . ALA A 1 102 ? -0.087 -3.230 8.169 1.00 97.62 102 ALA A N 1
ATOM 775 C CA . ALA A 1 102 ? -0.489 -2.707 6.865 1.00 97.62 102 ALA A CA 1
ATOM 776 C C . ALA A 1 102 ? 0.718 -2.253 6.032 1.00 97.62 102 ALA A C 1
ATOM 778 O O . ALA A 1 102 ? 0.800 -2.573 4.852 1.00 97.62 102 ALA A O 1
ATOM 779 N N . LEU A 1 103 ? 1.678 -1.551 6.646 1.00 97.69 103 LEU A N 1
ATOM 780 C CA . LEU A 1 103 ? 2.886 -1.141 5.932 1.00 97.69 103 LEU A CA 1
ATOM 781 C C . LEU A 1 103 ? 3.856 -2.312 5.716 1.00 97.69 103 LEU A C 1
ATOM 783 O O . LEU A 1 103 ? 4.459 -2.417 4.651 1.00 97.69 103 LEU A O 1
ATOM 787 N N . ALA A 1 104 ? 4.005 -3.188 6.713 1.00 97.25 104 ALA A N 1
ATOM 788 C CA . ALA A 1 104 ? 4.891 -4.344 6.618 1.00 97.25 104 ALA A CA 1
ATOM 789 C C . ALA A 1 104 ? 4.460 -5.330 5.520 1.00 97.25 104 ALA A C 1
ATOM 791 O O . ALA A 1 104 ? 5.329 -5.899 4.869 1.00 97.25 104 ALA A O 1
ATOM 792 N N . ALA A 1 105 ? 3.152 -5.506 5.297 1.00 95.94 105 ALA A N 1
ATOM 793 C CA . ALA A 1 105 ? 2.617 -6.332 4.213 1.00 95.94 105 ALA A CA 1
ATOM 794 C C . ALA A 1 105 ? 3.061 -5.800 2.840 1.00 95.94 105 ALA A C 1
ATOM 796 O O . ALA A 1 105 ? 3.830 -6.472 2.160 1.00 95.94 105 ALA A O 1
ATOM 797 N N . ALA A 1 1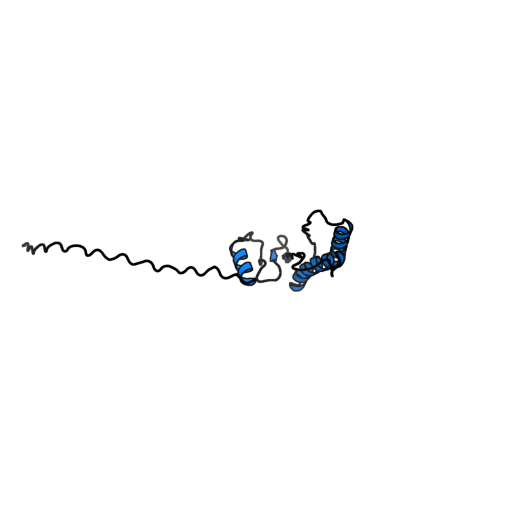06 ? 2.759 -4.535 2.535 1.00 94.81 106 ALA A N 1
ATOM 798 C CA . ALA A 1 106 ? 3.163 -3.926 1.268 1.00 94.81 106 ALA A CA 1
ATOM 799 C C . ALA A 1 106 ? 4.696 -3.901 1.088 1.00 94.81 106 ALA A C 1
ATOM 801 O O . ALA A 1 106 ? 5.219 -4.082 -0.008 1.00 94.81 106 ALA A O 1
ATOM 802 N N . ALA A 1 107 ? 5.462 -3.687 2.163 1.00 95.88 107 ALA A N 1
ATOM 803 C CA . ALA A 1 107 ? 6.923 -3.756 2.096 1.00 95.88 107 ALA A CA 1
ATOM 804 C C . ALA A 1 107 ? 7.442 -5.184 1.834 1.00 95.88 107 ALA A C 1
ATOM 806 O O . ALA A 1 107 ? 8.506 -5.348 1.231 1.00 95.88 107 ALA A O 1
ATOM 807 N N . SER A 1 108 ? 6.706 -6.204 2.281 1.00 95.31 108 SER A N 1
ATOM 808 C CA . SER A 1 108 ? 7.055 -7.610 2.095 1.00 95.31 108 SER A CA 1
ATOM 809 C C . SER A 1 108 ? 6.987 -8.023 0.630 1.00 95.31 108 SER A C 1
ATOM 811 O O . SER A 1 108 ? 7.893 -8.725 0.196 1.00 95.31 108 SER A O 1
ATOM 813 N N . ASP A 1 109 ? 6.000 -7.562 -0.144 1.00 93.81 109 ASP A N 1
ATOM 814 C CA . ASP A 1 109 ? 5.913 -7.884 -1.581 1.00 93.81 109 ASP A CA 1
ATOM 815 C C . ASP A 1 109 ? 7.141 -7.366 -2.336 1.00 93.81 109 ASP A C 1
ATOM 817 O O . ASP A 1 109 ? 7.765 -8.074 -3.127 1.00 93.81 109 ASP A O 1
ATOM 821 N N . ILE A 1 110 ? 7.567 -6.137 -2.018 1.00 95.38 110 ILE A N 1
ATOM 822 C CA . ILE A 1 110 ? 8.793 -5.553 -2.572 1.00 95.38 110 ILE A CA 1
ATOM 823 C C . ILE A 1 110 ? 10.006 -6.420 -2.213 1.00 95.38 110 ILE A C 1
ATOM 825 O O . ILE A 1 110 ? 10.866 -6.657 -3.061 1.00 95.38 110 ILE A O 1
ATOM 829 N N . GLY A 1 111 ? 10.074 -6.900 -0.968 1.00 94.38 111 GLY A N 1
ATOM 830 C CA . GLY A 1 111 ? 11.128 -7.802 -0.505 1.00 94.38 111 GLY A CA 1
ATOM 831 C C . GLY A 1 111 ? 11.098 -9.174 -1.186 1.00 94.38 111 GLY A C 1
ATOM 832 O O . GLY A 1 111 ? 12.158 -9.699 -1.525 1.00 94.38 111 GLY A O 1
ATOM 833 N N . ALA A 1 112 ? 9.911 -9.731 -1.441 1.00 92.38 112 ALA A N 1
ATOM 834 C CA . ALA A 1 112 ? 9.721 -11.001 -2.144 1.00 92.38 112 ALA A CA 1
ATOM 835 C C . ALA A 1 112 ? 10.237 -10.934 -3.589 1.00 92.38 112 ALA A C 1
ATOM 837 O O . ALA A 1 112 ? 10.865 -11.876 -4.071 1.00 92.38 112 ALA A O 1
ATOM 838 N N . MET A 1 113 ? 10.099 -9.770 -4.226 1.00 92.81 113 MET A N 1
ATOM 839 C CA . MET A 1 113 ? 10.655 -9.472 -5.550 1.00 92.81 113 MET A CA 1
ATOM 840 C C . MET A 1 113 ? 12.158 -9.115 -5.528 1.00 92.81 113 MET A C 1
ATOM 842 O O . MET A 1 113 ? 12.721 -8.714 -6.548 1.00 92.81 113 MET A O 1
ATOM 846 N N . GLY A 1 114 ? 12.828 -9.232 -4.374 1.00 93.69 114 GLY A N 1
ATOM 847 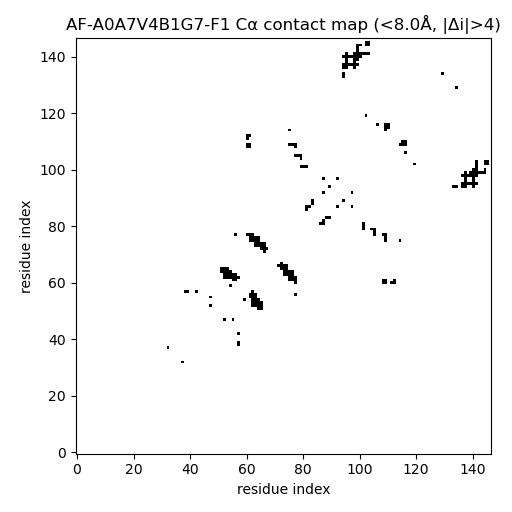C CA . GLY A 1 114 ? 14.253 -8.918 -4.200 1.00 93.69 114 GLY A CA 1
ATOM 848 C C . GLY A 1 114 ? 14.571 -7.420 -4.156 1.00 93.69 114 GLY A C 1
ATOM 849 O O . GLY A 1 114 ? 15.738 -7.026 -4.232 1.00 93.69 114 GLY A O 1
ATOM 850 N N . GLY A 1 115 ? 13.549 -6.572 -4.051 1.00 94.44 115 GLY A N 1
ATOM 851 C CA . GLY A 1 115 ? 13.691 -5.129 -3.954 1.00 94.44 115 GLY A CA 1
ATOM 852 C C . GLY A 1 115 ? 14.015 -4.643 -2.546 1.00 94.44 115 GLY A C 1
ATOM 853 O O . GLY A 1 115 ? 13.854 -5.339 -1.546 1.00 94.44 115 GLY A O 1
ATOM 854 N N . ARG A 1 116 ? 14.431 -3.376 -2.466 1.00 95.12 116 ARG A N 1
ATOM 855 C CA . ARG A 1 116 ? 14.557 -2.645 -1.203 1.00 95.12 116 ARG A CA 1
ATOM 856 C C . ARG A 1 116 ? 13.511 -1.528 -1.169 1.00 95.12 116 ARG A C 1
ATOM 858 O O . ARG A 1 116 ? 13.605 -0.633 -2.013 1.00 95.12 116 ARG A O 1
ATOM 865 N N . PRO A 1 117 ? 12.558 -1.536 -0.217 1.00 95.44 117 PRO A N 1
ATOM 866 C CA . PRO A 1 117 ? 11.601 -0.444 -0.064 1.00 95.44 117 PRO A CA 1
ATOM 867 C C . PRO A 1 117 ? 12.315 0.909 0.067 1.00 95.44 117 PRO A C 1
ATOM 869 O O . PRO A 1 117 ? 13.257 1.049 0.846 1.00 95.44 117 PRO A O 1
ATOM 872 N N . LEU A 1 118 ? 11.890 1.894 -0.728 1.00 94.56 118 LEU A N 1
ATOM 873 C CA . LEU A 1 118 ? 12.491 3.236 -0.765 1.00 94.56 118 LEU A CA 1
ATOM 874 C C . LEU A 1 118 ? 11.573 4.302 -0.161 1.00 94.56 118 LEU A C 1
ATOM 876 O O . LEU A 1 118 ? 12.036 5.237 0.486 1.00 94.56 118 LEU A O 1
ATOM 880 N N . ALA A 1 119 ? 10.276 4.179 -0.416 1.00 94.94 119 ALA A N 1
ATOM 881 C CA . ALA A 1 119 ? 9.247 5.093 0.044 1.00 94.94 119 ALA A CA 1
ATOM 882 C C . ALA A 1 119 ? 7.911 4.349 0.105 1.00 94.94 119 ALA A C 1
ATOM 884 O O . ALA A 1 119 ? 7.740 3.321 -0.549 1.00 94.94 119 ALA A O 1
ATOM 885 N N . ALA A 1 120 ? 6.963 4.900 0.858 1.00 95.56 120 ALA A N 1
ATOM 886 C CA . ALA A 1 120 ? 5.600 4.402 0.920 1.00 95.56 120 ALA A CA 1
ATOM 887 C C . ALA A 1 120 ? 4.605 5.561 0.869 1.00 95.56 120 ALA A C 1
ATOM 889 O O . ALA A 1 120 ? 4.874 6.655 1.370 1.00 95.56 120 ALA A O 1
ATOM 890 N N . VAL A 1 121 ? 3.444 5.293 0.281 1.00 95.94 121 VAL A N 1
ATOM 891 C CA . VAL A 1 121 ? 2.283 6.182 0.299 1.00 95.94 121 VAL A CA 1
ATOM 892 C C . VAL A 1 121 ? 1.161 5.441 1.010 1.00 95.94 121 VAL A C 1
ATOM 894 O O . VAL A 1 121 ? 0.904 4.281 0.706 1.00 95.94 121 VAL A O 1
ATOM 897 N N . ALA A 1 122 ? 0.498 6.106 1.953 1.00 95.75 122 ALA A N 1
ATOM 898 C CA . ALA A 1 122 ? -0.640 5.546 2.669 1.00 95.75 122 ALA A CA 1
ATOM 899 C C . ALA A 1 122 ? -1.915 6.313 2.312 1.00 95.75 122 ALA A C 1
ATOM 901 O O . ALA A 1 122 ? -1.970 7.537 2.450 1.00 95.75 122 ALA A O 1
ATOM 902 N N . ALA A 1 123 ? -2.949 5.582 1.896 1.00 96.81 123 ALA A N 1
ATOM 903 C CA . ALA A 1 123 ? -4.309 6.089 1.784 1.00 96.81 123 ALA A CA 1
ATOM 904 C C . ALA A 1 123 ? -5.127 5.552 2.966 1.00 96.81 123 ALA A C 1
ATOM 906 O O . ALA A 1 123 ? -5.237 4.341 3.145 1.00 96.81 123 ALA A O 1
ATOM 907 N N . VAL A 1 124 ? -5.686 6.445 3.786 1.00 95.44 124 VAL A N 1
ATOM 908 C CA . VAL A 1 124 ? -6.452 6.071 4.985 1.00 95.44 124 VAL A CA 1
ATOM 909 C C . VAL A 1 124 ? -7.889 6.559 4.839 1.00 95.44 124 VAL A C 1
ATOM 911 O O . VAL A 1 124 ? -8.136 7.762 4.775 1.00 95.44 124 VAL A O 1
ATOM 914 N N . GLY A 1 125 ? -8.834 5.620 4.791 1.00 95.81 125 GLY A N 1
ATOM 915 C CA . GLY A 1 125 ? -10.267 5.905 4.844 1.00 95.81 125 GLY A CA 1
ATOM 916 C C . GLY A 1 125 ? -10.762 5.923 6.288 1.00 95.81 125 GLY A C 1
ATOM 917 O O . GLY A 1 125 ? -10.528 4.967 7.023 1.00 95.81 125 GLY A O 1
ATOM 918 N N . LEU A 1 126 ? -11.438 7.000 6.687 1.00 94.81 126 LEU A N 1
ATOM 919 C CA . LEU A 1 126 ? -11.996 7.197 8.028 1.00 94.81 126 LEU A CA 1
ATOM 920 C C . LEU A 1 126 ? -13.468 7.607 7.925 1.00 94.81 126 LEU A C 1
ATOM 922 O O . LEU A 1 126 ? -13.879 8.223 6.941 1.00 94.81 126 LEU A O 1
ATOM 926 N N . THR A 1 127 ? -14.253 7.290 8.949 1.00 94.88 127 THR A N 1
ATOM 927 C CA . THR A 1 127 ? -15.673 7.668 9.051 1.00 94.88 127 THR A CA 1
ATOM 928 C C . THR A 1 127 ? -15.877 9.059 9.655 1.00 94.88 127 THR A C 1
ATOM 930 O O . THR A 1 127 ? -16.950 9.641 9.508 1.00 94.88 127 THR A O 1
ATOM 933 N N . GLY A 1 128 ? -14.859 9.600 10.330 1.00 94.44 128 GLY A N 1
ATOM 934 C CA . GLY A 1 128 ? -14.893 10.878 11.044 1.00 94.44 128 GLY A CA 1
ATOM 935 C C . GLY A 1 128 ? -15.250 10.752 12.530 1.00 94.44 128 GLY A C 1
ATOM 936 O O . GLY A 1 128 ? -15.178 11.743 13.254 1.00 94.44 128 GLY A O 1
ATOM 937 N N . GLY A 1 129 ? -15.621 9.556 13.001 1.00 95.12 129 GLY A N 1
ATOM 938 C CA . GLY A 1 129 ? -15.912 9.272 14.414 1.00 95.12 129 GLY A CA 1
ATOM 939 C C . GLY A 1 129 ? -14.709 8.765 15.217 1.00 95.12 129 GLY A C 1
ATOM 940 O O . GLY A 1 129 ? -14.821 8.499 16.416 1.00 95.12 129 GLY A O 1
ATOM 941 N N . GLU A 1 130 ? -13.563 8.578 14.570 1.00 95.44 130 GLU A N 1
ATOM 942 C CA . GLU A 1 130 ? -12.375 8.000 15.179 1.00 95.44 130 GLU A CA 1
ATOM 943 C C . GLU A 1 130 ? -11.728 8.967 16.175 1.00 95.44 130 GLU A C 1
ATOM 945 O O . GLU A 1 130 ? -11.601 10.169 15.943 1.00 95.44 130 GLU A O 1
ATOM 950 N N . LYS A 1 131 ? -11.253 8.425 17.299 1.00 96.56 131 LYS A N 1
ATOM 951 C CA . LYS A 1 131 ? -10.468 9.203 18.261 1.00 96.56 131 LYS A CA 1
ATOM 952 C C . LYS A 1 131 ? -9.123 9.575 17.642 1.00 96.56 131 LYS A C 1
ATOM 954 O O . LYS A 1 131 ? -8.481 8.746 16.999 1.00 96.56 131 LYS A O 1
ATOM 959 N N . GLU A 1 132 ? -8.633 10.772 17.949 1.00 97.44 132 GLU A N 1
ATOM 960 C CA . GLU A 1 132 ? -7.295 11.215 17.539 1.00 97.44 132 GLU A CA 1
ATOM 961 C C . GLU A 1 132 ? -6.205 10.209 17.949 1.00 97.44 132 GLU A C 1
ATOM 963 O O . GLU A 1 132 ? -5.301 9.911 17.171 1.00 97.44 132 GLU A O 1
ATOM 968 N N . SER A 1 133 ? -6.318 9.628 19.149 1.00 97.75 133 SER A N 1
ATOM 969 C CA . SER A 1 133 ? -5.385 8.609 19.635 1.00 97.75 133 SER A CA 1
ATOM 970 C C . SER A 1 133 ? -5.347 7.369 18.741 1.00 97.75 133 SER A C 1
ATOM 972 O O . SER A 1 133 ? -4.272 6.827 18.514 1.00 97.75 133 SER A O 1
ATOM 974 N N . THR A 1 134 ? -6.483 6.946 18.181 1.00 97.00 134 THR A N 1
ATOM 975 C CA . THR A 1 134 ? -6.553 5.819 17.242 1.00 97.00 134 THR A CA 1
ATOM 976 C C . THR A 1 134 ? -5.741 6.113 15.985 1.00 97.00 134 THR A C 1
ATOM 978 O O . THR A 1 134 ? -4.887 5.316 15.603 1.00 97.00 134 THR A O 1
ATOM 981 N N . VAL A 1 135 ? -5.963 7.279 15.371 1.00 97.69 135 VAL A N 1
ATOM 982 C CA . VAL A 1 135 ? -5.263 7.692 14.143 1.00 97.69 135 VAL A CA 1
ATOM 983 C C . VAL A 1 135 ? -3.769 7.888 14.408 1.00 97.69 135 VAL A C 1
ATOM 985 O O . VAL A 1 135 ? -2.925 7.471 13.615 1.00 97.69 135 VAL A O 1
ATOM 988 N N . ARG A 1 136 ? -3.424 8.469 15.561 1.00 98.44 136 ARG A N 1
ATOM 989 C CA . ARG A 1 136 ? -2.039 8.657 16.000 1.00 98.44 136 ARG A CA 1
ATOM 990 C C . ARG A 1 136 ? -1.311 7.328 16.175 1.00 98.44 136 ARG A C 1
ATOM 992 O O . ARG A 1 136 ? -0.180 7.201 15.711 1.00 98.44 136 ARG A O 1
ATOM 999 N N . GLU A 1 137 ? -1.935 6.358 16.834 1.00 98.62 137 GLU A N 1
ATOM 1000 C CA . GLU A 1 137 ? -1.339 5.039 17.050 1.00 98.62 137 GLU A CA 1
ATOM 1001 C C . GLU A 1 137 ? -1.198 4.266 15.737 1.00 98.62 137 GLU A C 1
ATOM 1003 O O . GLU A 1 137 ? -0.143 3.687 15.493 1.00 98.62 137 GLU A O 1
ATOM 1008 N N . LEU A 1 138 ? -2.191 4.349 14.845 1.00 98.38 138 LEU A N 1
ATOM 1009 C CA . LEU A 1 138 ? -2.103 3.807 13.487 1.00 98.38 138 LEU A CA 1
ATOM 1010 C C . LEU A 1 138 ? -0.881 4.364 12.735 1.00 98.38 138 LEU A C 1
ATOM 1012 O O . LEU A 1 138 ? -0.046 3.601 12.248 1.00 98.38 138 LEU A O 1
ATOM 1016 N N . ALA A 1 139 ? -0.726 5.691 12.704 1.00 98.06 139 ALA A N 1
ATOM 1017 C CA . ALA A 1 139 ? 0.406 6.346 12.048 1.00 98.06 139 ALA A CA 1
ATOM 1018 C C . ALA A 1 139 ? 1.755 5.990 12.699 1.00 98.06 139 ALA A C 1
ATOM 1020 O O . ALA A 1 139 ? 2.759 5.817 12.005 1.00 98.06 139 ALA A O 1
ATOM 1021 N N . ARG A 1 140 ? 1.794 5.842 14.031 1.00 98.50 140 ARG A N 1
ATOM 1022 C CA . ARG A 1 140 ? 2.989 5.379 14.754 1.00 98.50 140 ARG A CA 1
ATOM 1023 C C . ARG A 1 140 ? 3.380 3.961 14.361 1.00 98.50 140 ARG A C 1
ATOM 1025 O O . ARG A 1 140 ? 4.565 3.726 14.145 1.00 98.50 140 ARG A O 1
ATOM 1032 N N . GLY A 1 141 ? 2.405 3.064 14.231 1.00 98.56 141 GLY A N 1
ATOM 1033 C CA . GLY A 1 141 ? 2.613 1.701 13.752 1.00 98.56 141 GLY A CA 1
ATOM 1034 C C . GLY A 1 141 ? 3.232 1.675 12.358 1.00 98.56 141 GLY A C 1
ATOM 1035 O O . GLY A 1 141 ? 4.270 1.047 12.164 1.00 98.56 141 GLY A O 1
ATOM 1036 N N . MET A 1 142 ? 2.655 2.433 11.418 1.00 98.31 142 MET A N 1
ATOM 1037 C CA . MET A 1 142 ? 3.199 2.569 10.060 1.00 98.31 142 MET A CA 1
ATOM 1038 C C . MET A 1 142 ? 4.642 3.091 10.092 1.00 98.31 142 MET A C 1
ATOM 1040 O O . MET A 1 142 ? 5.546 2.462 9.557 1.00 98.31 142 MET A O 1
ATOM 1044 N N . ASN A 1 143 ? 4.905 4.202 10.786 1.00 97.69 143 ASN A N 1
ATOM 1045 C CA . ASN A 1 143 ? 6.259 4.760 10.874 1.00 97.69 143 ASN A CA 1
ATOM 1046 C C . ASN A 1 143 ? 7.264 3.813 11.555 1.00 97.69 143 ASN A C 1
ATOM 1048 O O . ASN A 1 143 ? 8.455 3.904 11.275 1.00 97.69 143 ASN A O 1
ATOM 1052 N N . ALA A 1 144 ? 6.822 2.929 12.450 1.00 98.25 144 ALA A N 1
ATOM 1053 C CA . ALA A 1 144 ? 7.694 1.927 13.053 1.00 98.25 144 ALA A CA 1
ATOM 1054 C C . ALA A 1 144 ? 8.055 0.794 12.080 1.00 98.25 144 ALA A C 1
ATOM 1056 O O . ALA A 1 144 ? 9.170 0.298 12.145 1.00 98.25 144 ALA A O 1
ATOM 1057 N N . ALA A 1 145 ? 7.149 0.407 11.177 1.00 97.38 145 ALA A N 1
ATOM 1058 C CA . ALA A 1 145 ? 7.440 -0.558 10.112 1.00 97.38 145 ALA A CA 1
ATOM 1059 C C . ALA A 1 145 ? 8.302 0.034 8.979 1.00 97.38 145 ALA A C 1
ATOM 1061 O O . ALA A 1 145 ? 8.953 -0.707 8.254 1.00 97.38 145 ALA A O 1
ATOM 1062 N N . ALA A 1 146 ? 8.315 1.362 8.823 1.00 94.19 146 ALA A N 1
ATOM 1063 C CA . ALA A 1 146 ? 9.077 2.061 7.784 1.00 94.19 146 ALA A CA 1
ATOM 1064 C C . ALA A 1 146 ? 10.580 2.225 8.091 1.00 94.19 146 ALA A C 1
ATOM 1066 O O . ALA A 1 146 ? 11.306 2.777 7.264 1.00 94.19 146 ALA A O 1
ATOM 1067 N N . ARG A 1 147 ? 11.021 1.863 9.300 1.00 84.62 147 ARG A N 1
ATOM 1068 C CA . ARG A 1 147 ? 12.385 2.069 9.809 1.00 84.62 147 ARG A CA 1
ATOM 1069 C C . ARG A 1 147 ? 13.178 0.779 9.782 1.00 84.62 147 ARG A C 1
ATOM 1071 O O . ARG A 1 147 ? 14.389 0.883 9.497 1.00 84.62 147 ARG A O 1
#

Sequence (147 aa):
MKRCLKPRARNEPRRRGSPRMAKKQSGSAPRALGEDGIIDLVRRHLDADSGRVLAGAGADDCAIIAGPPGSDTVLLLTTDAFVQDVHFRLDWSSPYQVGWKALAAAASDIGAMGGRPLAAVAAVGLTGGEKESTVRELARGMNAAAR

pLDDT: mean 82.09, std 19.51, range [36.09, 98.69]

Nearest PDB structures (foldseek):
  5mlc-assembly1_Q  TM=3.538E-01  e=7.956E+00  Spinacia oleracea

Radius of gyration: 31.78 Å; Cα contacts (8 Å, |Δi|>4): 125; chains: 1; bounding box: 64×36×110 Å